Protein AF-A0A644Z4J1-F1 (afdb_monomer)

Foldseek 3Di:
DPDPPCPCCNVCVQLVHDSVVSVCVVVVVDDDDPSSLVSCCVRVVDPSVVVVVVD

Sequence (55 aa):
MQEKHLKQKETAQLLGISESRMSDFLNGKRPLNLNLVKQLRDKLNIPANFVLDNL

Solvent-accessible surface area (backbone atoms only — not comparable to full-atom values): 3398 Å² total; per-residue (Å²): 130,87,71,80,78,69,47,62,58,58,51,12,56,71,62,70,47,51,51,68,58,46,49,36,44,77,71,66,75,44,82,89,47,73,69,56,43,50,36,39,28,77,72,67,70,38,60,52,64,71,54,62,79,69,108

Radius of gyr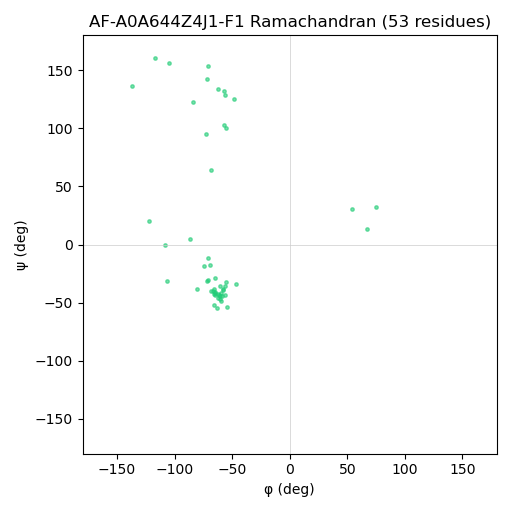ation: 10.97 Å; Cα contacts (8 Å, |Δi|>4): 38; chains: 1; bounding box: 22×28×22 Å

InterPro domains:
  IPR001387 Cro/C1-type, helix-turn-helix domain [PF01381] (2-48)
  IPR001387 Cro/C1-type, helix-turn-helix domain [PS50943] (2-51)
  IPR001387 Cro/C1-type, helix-turn-helix domain [cd00093] (1-51)
  IPR010982 Lambda repressor-like, DNA-binding domain superfamily [G3DSA:1.10.260.40] (1-55)
  IPR010982 Lambda repressor-like, DNA-binding domain superfamily [SSF47413] (1-53)

pLDDT: mean 76.57, std 12.05, range [38.47, 88.44]

Structure (mmCIF, N/CA/C/O backbone):
data_AF-A0A644Z4J1-F1
#
_entry.id   AF-A0A644Z4J1-F1
#
loop_
_atom_site.group_PDB
_atom_site.id
_atom_site.type_symbol
_atom_site.label_atom_id
_atom_site.label_alt_id
_atom_site.label_comp_id
_atom_site.label_asym_id
_atom_site.label_entity_id
_atom_site.label_seq_id
_atom_site.pdbx_PDB_ins_code
_atom_site.Cartn_x
_atom_site.Cartn_y
_atom_site.Cartn_z
_atom_site.occupancy
_atom_site.B_iso_or_equiv
_atom_site.auth_seq_id
_atom_site.auth_comp_id
_atom_site.auth_asym_id
_atom_site.auth_atom_id
_atom_site.pdbx_PDB_model_num
ATOM 1 N N . MET A 1 1 ? -7.514 23.126 -3.853 1.00 38.47 1 MET A N 1
ATOM 2 C CA . MET A 1 1 ? -7.414 21.850 -4.590 1.00 38.47 1 MET A CA 1
ATOM 3 C C . MET A 1 1 ? -7.999 20.781 -3.684 1.00 38.47 1 MET A C 1
ATOM 5 O O . MET A 1 1 ? -7.437 20.556 -2.625 1.00 38.47 1 MET A O 1
ATOM 9 N N . GLN A 1 2 ? -9.176 20.229 -3.997 1.00 42.25 2 GLN A N 1
ATOM 10 C CA . GLN A 1 2 ? -9.713 19.102 -3.226 1.00 42.25 2 GLN A CA 1
ATOM 11 C C . GLN A 1 2 ? -8.887 17.874 -3.593 1.00 42.25 2 GLN A C 1
ATOM 13 O O . GLN A 1 2 ? -9.134 17.233 -4.615 1.00 42.25 2 GLN A O 1
ATOM 18 N N . GLU A 1 3 ? -7.867 17.594 -2.785 1.00 45.50 3 GLU A N 1
ATOM 19 C CA . GLU A 1 3 ? -7.227 16.288 -2.761 1.00 45.50 3 GLU A CA 1
ATOM 20 C C . GLU A 1 3 ? -8.347 15.258 -2.668 1.00 45.50 3 GLU A C 1
ATOM 22 O O . GLU A 1 3 ? -9.250 15.371 -1.833 1.00 45.50 3 GLU A O 1
ATOM 27 N N . LYS A 1 4 ? -8.362 14.306 -3.602 1.00 50.25 4 LYS A N 1
ATOM 28 C CA . LYS A 1 4 ? -9.278 13.174 -3.537 1.00 50.25 4 LYS A CA 1
ATOM 29 C C . LYS A 1 4 ? -9.036 12.518 -2.180 1.00 50.25 4 LYS A C 1
ATOM 31 O O . LYS A 1 4 ? -8.063 11.786 -2.034 1.00 50.25 4 LYS A O 1
ATOM 36 N N . HIS A 1 5 ? -9.896 12.790 -1.197 1.00 53.22 5 HIS A N 1
ATOM 37 C CA . HIS A 1 5 ? -9.946 12.085 0.079 1.00 53.22 5 HIS A CA 1
ATOM 38 C C . HIS A 1 5 ? -10.442 10.662 -0.188 1.00 53.22 5 HIS A C 1
ATOM 40 O O . HIS A 1 5 ? -11.525 10.270 0.237 1.00 53.22 5 HIS A O 1
ATOM 46 N N . LEU A 1 6 ? -9.661 9.893 -0.942 1.00 58.72 6 LEU A N 1
ATOM 47 C CA . LEU A 1 6 ? -9.685 8.449 -0.884 1.00 58.72 6 LEU A CA 1
ATOM 48 C C . LEU A 1 6 ? -9.392 8.127 0.574 1.00 58.72 6 LEU A C 1
ATOM 50 O O . LEU A 1 6 ? -8.268 8.311 1.053 1.00 58.72 6 LEU A O 1
ATOM 54 N N . LYS A 1 7 ? -10.437 7.764 1.321 1.00 73.44 7 LYS A N 1
ATOM 55 C CA . LYS A 1 7 ? -10.283 7.438 2.736 1.00 73.44 7 LYS A CA 1
ATOM 56 C C . LYS A 1 7 ? -9.267 6.306 2.793 1.00 73.44 7 LYS A C 1
ATOM 58 O O . LYS A 1 7 ? -9.404 5.342 2.046 1.00 73.44 7 LYS A O 1
ATOM 63 N N . GLN A 1 8 ? -8.255 6.402 3.660 1.00 75.19 8 GLN A N 1
ATOM 64 C CA . GLN A 1 8 ? -7.205 5.372 3.778 1.00 75.19 8 GLN A CA 1
ATOM 65 C C . GLN A 1 8 ? -7.797 3.956 3.841 1.00 75.19 8 GLN A C 1
ATOM 67 O O . GLN A 1 8 ? -7.242 3.025 3.266 1.00 75.19 8 GLN A O 1
ATOM 72 N N . LYS A 1 9 ? -8.976 3.836 4.461 1.00 81.12 9 LYS A N 1
ATOM 73 C CA . LYS A 1 9 ? -9.844 2.662 4.468 1.00 81.12 9 LYS A CA 1
ATOM 74 C C . LYS A 1 9 ? -10.227 2.125 3.091 1.00 81.12 9 LYS A C 1
ATOM 76 O O . LYS A 1 9 ? -10.028 0.946 2.826 1.00 81.12 9 LYS A O 1
ATOM 81 N N . GLU A 1 10 ? -10.769 2.966 2.223 1.00 83.00 10 GLU A N 1
ATOM 82 C CA . GLU A 1 10 ? -11.198 2.583 0.874 1.00 83.00 10 GLU A CA 1
ATOM 83 C C . GLU A 1 10 ? -9.995 2.162 0.033 1.00 83.00 10 GLU A C 1
ATOM 85 O O . GLU A 1 10 ? -10.033 1.138 -0.642 1.00 83.00 10 GLU A O 1
ATOM 90 N N . THR A 1 11 ? -8.885 2.890 0.142 1.00 81.75 11 THR A N 1
ATOM 91 C CA . THR A 1 11 ? -7.645 2.545 -0.557 1.00 81.75 11 THR A CA 1
ATOM 92 C C . T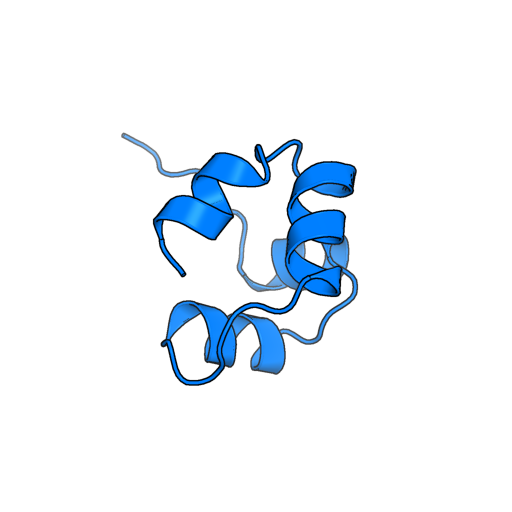HR A 1 11 ? -7.047 1.241 -0.028 1.00 81.75 11 THR A C 1
ATOM 94 O O . THR A 1 11 ? -6.589 0.414 -0.812 1.00 81.75 11 THR A O 1
ATOM 97 N N . ALA A 1 12 ? -7.082 1.006 1.287 1.00 85.94 12 ALA A N 1
ATOM 98 C CA . ALA A 1 12 ? -6.636 -0.248 1.887 1.00 85.94 12 ALA A CA 1
ATOM 99 C C . ALA A 1 12 ? -7.487 -1.432 1.400 1.00 85.94 12 ALA A C 1
ATOM 101 O O . 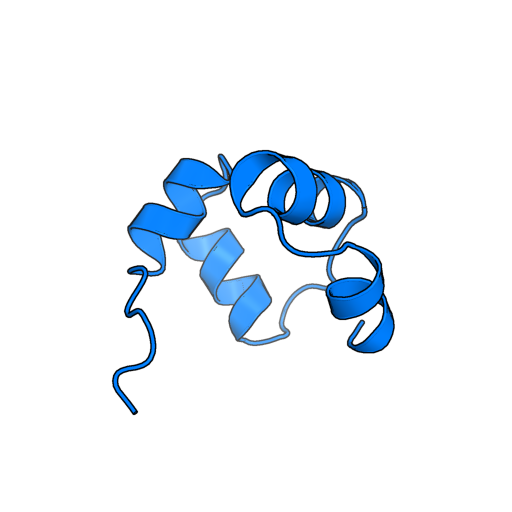ALA A 1 12 ? -6.939 -2.441 0.954 1.00 85.94 12 ALA A O 1
ATOM 102 N N . GLN A 1 13 ? -8.814 -1.273 1.389 1.00 87.31 13 GLN A N 1
ATOM 103 C CA . GLN A 1 13 ? -9.750 -2.263 0.853 1.00 87.31 13 GLN A CA 1
ATOM 104 C C . GLN A 1 13 ? -9.504 -2.536 -0.630 1.00 87.31 13 GLN A C 1
ATOM 106 O O . GLN A 1 13 ? -9.402 -3.696 -1.027 1.00 87.31 13 GLN A O 1
ATOM 111 N N . LEU A 1 14 ? -9.338 -1.483 -1.435 1.00 85.19 14 LEU A N 1
ATOM 112 C CA . LEU A 1 14 ? -9.051 -1.612 -2.855 1.00 85.19 14 LEU A CA 1
ATOM 113 C C . LEU A 1 14 ? -7.753 -2.389 -3.057 1.00 85.19 14 LEU A C 1
ATOM 115 O O . LEU A 1 14 ? -7.733 -3.371 -3.789 1.00 85.19 14 LEU A O 1
ATOM 119 N N . LEU A 1 15 ? -6.682 -2.026 -2.352 1.00 83.12 15 LEU A N 1
ATOM 120 C CA . LEU A 1 15 ? -5.390 -2.702 -2.443 1.00 83.12 15 LEU A CA 1
ATOM 121 C C . LEU A 1 15 ? -5.411 -4.113 -1.839 1.00 83.12 15 LEU A C 1
ATOM 123 O O . LEU A 1 15 ? -4.607 -4.947 -2.245 1.00 83.12 15 LEU A O 1
ATOM 127 N N . GLY A 1 16 ? -6.398 -4.457 -1.012 1.00 85.69 16 GLY A N 1
ATOM 128 C CA . GLY A 1 16 ? -6.479 -5.754 -0.338 1.00 85.69 16 GLY A CA 1
ATOM 129 C C . GLY A 1 16 ? -5.480 -5.860 0.816 1.00 85.69 16 GLY A C 1
ATOM 130 O O . GLY A 1 16 ? -4.940 -6.932 1.081 1.00 85.69 16 GLY A O 1
ATOM 131 N N . ILE A 1 17 ? -5.196 -4.733 1.469 1.00 86.31 17 ILE A N 1
ATOM 132 C CA . ILE A 1 17 ? -4.343 -4.637 2.653 1.00 86.31 17 ILE A CA 1
ATOM 133 C C . ILE A 1 17 ? -5.158 -4.126 3.844 1.00 86.31 17 ILE A C 1
ATOM 135 O O . ILE A 1 17 ? -6.220 -3.533 3.678 1.00 86.31 17 ILE A O 1
ATOM 139 N N . SER A 1 18 ? -4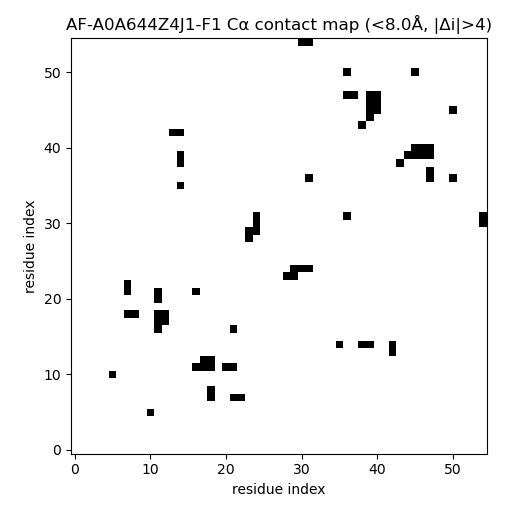.666 -4.343 5.063 1.00 88.44 18 SER A N 1
ATOM 140 C CA . SER A 1 18 ? -5.298 -3.764 6.249 1.00 88.44 18 SER A CA 1
ATOM 141 C C . SER A 1 18 ? -5.079 -2.250 6.317 1.00 88.44 18 SER A C 1
ATOM 143 O O . SER A 1 18 ? -4.066 -1.731 5.845 1.00 88.44 18 SER A O 1
ATOM 145 N N . GLU A 1 19 ? -5.997 -1.54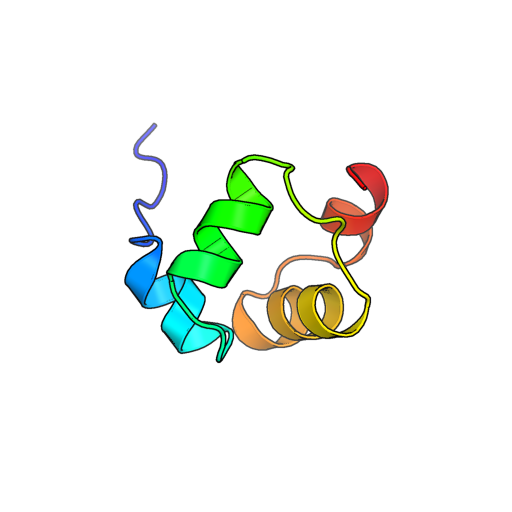1 6.974 1.00 85.75 19 GLU A N 1
ATOM 146 C CA . GLU A 1 19 ? -5.859 -0.103 7.249 1.00 85.75 19 GLU A CA 1
ATOM 147 C C . GLU A 1 19 ? -4.585 0.207 8.045 1.00 85.75 19 GLU A C 1
ATOM 149 O O . GLU A 1 19 ? -3.875 1.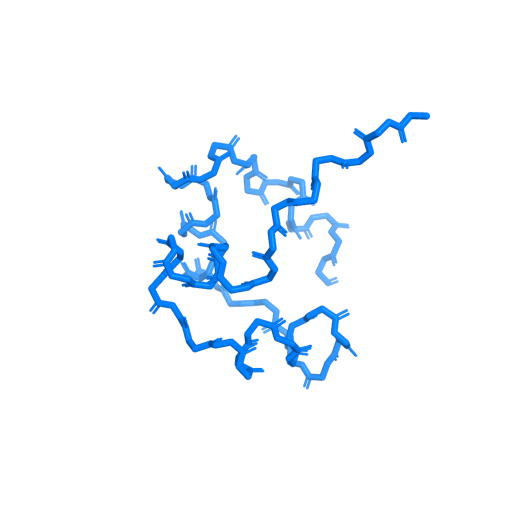159 7.738 1.00 85.75 19 GLU A O 1
ATOM 154 N N . SER A 1 20 ? -4.234 -0.647 9.014 1.00 87.25 20 SER A N 1
ATOM 155 C CA . SER A 1 20 ? -2.972 -0.535 9.756 1.00 87.25 20 SER A CA 1
ATOM 156 C C . SER A 1 20 ? -1.758 -0.635 8.831 1.00 87.25 20 SER A C 1
ATOM 158 O O . SER A 1 20 ? -0.837 0.166 8.957 1.00 87.25 20 SER A O 1
ATOM 160 N N . ARG A 1 21 ? -1.772 -1.556 7.856 1.00 83.56 21 ARG A N 1
ATOM 161 C CA . ARG A 1 21 ? -0.689 -1.676 6.873 1.00 83.56 21 ARG A CA 1
ATOM 162 C C . ARG A 1 21 ? -0.601 -0.433 5.992 1.00 83.56 21 ARG A C 1
ATOM 164 O O . ARG A 1 21 ? 0.503 0.026 5.732 1.00 83.56 21 ARG A O 1
ATOM 171 N N . MET A 1 22 ? -1.735 0.124 5.571 1.00 84.75 22 MET A N 1
ATOM 172 C CA . MET A 1 22 ? -1.775 1.394 4.839 1.00 84.75 22 MET A CA 1
ATOM 173 C C . MET A 1 22 ? -1.208 2.555 5.673 1.00 84.75 22 MET A C 1
ATOM 175 O O . MET A 1 22 ? -0.414 3.344 5.172 1.00 84.75 22 MET A O 1
ATOM 179 N N . SER A 1 23 ? -1.562 2.637 6.955 1.00 84.00 23 SER A N 1
ATOM 180 C CA . SER A 1 23 ? -1.048 3.664 7.866 1.00 84.00 23 SER A CA 1
ATOM 181 C C . SER A 1 23 ? 0.462 3.532 8.088 1.00 84.00 23 SER A C 1
ATOM 183 O O . SER A 1 23 ? 1.179 4.526 8.016 1.00 84.00 23 SER A O 1
ATOM 185 N N . ASP A 1 24 ? 0.980 2.316 8.283 1.00 85.25 24 ASP A N 1
ATOM 186 C CA . ASP A 1 24 ? 2.426 2.073 8.384 1.00 85.25 24 ASP A CA 1
ATOM 187 C C . ASP A 1 24 ? 3.174 2.556 7.130 1.00 85.25 24 ASP A C 1
ATOM 189 O O . ASP A 1 24 ? 4.264 3.117 7.248 1.00 85.25 24 ASP A O 1
ATOM 193 N N . PHE A 1 25 ? 2.578 2.371 5.946 1.00 78.00 25 PHE A N 1
ATOM 194 C CA . PHE A 1 25 ? 3.115 2.866 4.678 1.00 78.00 25 PHE A CA 1
ATOM 195 C C . PHE A 1 25 ? 3.141 4.388 4.599 1.00 78.00 25 PHE A C 1
ATOM 197 O O . PHE A 1 25 ? 4.185 4.971 4.328 1.00 78.00 25 PHE A O 1
ATOM 204 N N . LEU A 1 26 ? 2.007 5.036 4.866 1.00 77.00 26 LEU A N 1
ATOM 205 C CA . LEU A 1 26 ? 1.886 6.494 4.789 1.00 77.00 26 LEU A CA 1
ATOM 206 C C . LEU A 1 26 ? 2.761 7.212 5.823 1.00 77.00 26 LEU A C 1
ATOM 208 O O . LEU A 1 26 ? 3.222 8.319 5.576 1.00 77.00 26 LEU A O 1
ATOM 212 N N . ASN A 1 27 ? 3.014 6.570 6.964 1.00 82.00 27 ASN A N 1
ATOM 213 C CA . ASN A 1 27 ? 3.900 7.086 8.005 1.00 82.00 27 ASN A CA 1
ATOM 214 C C . ASN A 1 27 ? 5.380 6.716 7.787 1.00 82.00 27 ASN A C 1
ATOM 216 O O . ASN A 1 27 ? 6.193 6.967 8.674 1.00 82.00 27 ASN A O 1
ATOM 220 N N . GLY A 1 28 ? 5.736 6.066 6.671 1.00 75.94 28 GLY A N 1
ATOM 221 C CA . GLY A 1 28 ? 7.118 5.685 6.357 1.00 75.94 28 GLY A CA 1
ATOM 222 C C . GLY A 1 28 ? 7.717 4.619 7.284 1.00 75.94 28 GLY A C 1
ATOM 223 O O . GLY A 1 28 ? 8.922 4.386 7.268 1.00 75.94 28 GLY A O 1
ATOM 224 N N . LYS A 1 29 ? 6.897 3.942 8.099 1.00 82.12 29 LYS A N 1
ATOM 225 C CA . LYS A 1 29 ? 7.354 2.904 9.040 1.00 82.12 29 LYS A CA 1
ATOM 226 C C . LYS A 1 29 ? 7.721 1.598 8.339 1.00 82.12 29 LYS A C 1
ATOM 228 O O . LYS A 1 29 ? 8.385 0.751 8.936 1.00 82.12 29 LYS A O 1
ATOM 233 N N . ARG A 1 30 ? 7.259 1.398 7.099 1.00 78.25 30 ARG A N 1
ATOM 234 C CA . ARG A 1 30 ? 7.576 0.223 6.280 1.00 78.25 30 ARG A CA 1
ATOM 235 C C . ARG A 1 30 ? 7.891 0.618 4.833 1.00 78.25 30 ARG A C 1
ATOM 237 O O . ARG A 1 30 ? 7.121 1.381 4.252 1.00 78.25 30 ARG A O 1
ATOM 244 N N . PRO A 1 31 ? 8.946 0.042 4.230 1.00 73.50 31 PRO A N 1
ATOM 245 C CA . PRO A 1 31 ? 9.300 0.296 2.837 1.00 73.50 31 PRO A CA 1
ATOM 246 C C . PRO A 1 31 ? 8.304 -0.358 1.879 1.00 73.50 31 PRO A C 1
ATOM 248 O O . PRO A 1 31 ? 7.808 -1.466 2.141 1.00 73.50 31 PRO A O 1
ATOM 251 N N . LEU A 1 32 ? 8.000 0.321 0.764 1.00 76.06 32 LEU A N 1
ATOM 252 C CA . LEU A 1 32 ? 7.126 -0.224 -0.277 1.00 76.06 32 LEU A CA 1
ATOM 253 C C . LEU A 1 32 ? 7.736 -1.478 -0.886 1.00 76.06 32 LEU A C 1
ATOM 255 O O . LEU A 1 32 ? 8.914 -1.538 -1.218 1.00 76.06 32 LEU A O 1
ATOM 259 N N . ASN A 1 33 ? 6.903 -2.506 -1.029 1.00 80.75 33 ASN A N 1
ATOM 260 C CA . ASN A 1 33 ? 7.305 -3.750 -1.662 1.00 80.75 33 ASN A CA 1
ATOM 261 C C . ASN A 1 33 ? 6.720 -3.848 -3.073 1.00 80.75 33 ASN A C 1
ATOM 263 O O . ASN A 1 33 ? 5.681 -3.265 -3.384 1.00 80.75 33 ASN A O 1
ATOM 267 N N . LEU A 1 34 ? 7.371 -4.644 -3.920 1.00 82.62 34 LEU A N 1
ATOM 268 C CA . LEU A 1 34 ? 6.973 -4.839 -5.317 1.00 82.62 34 LEU A CA 1
ATOM 269 C C . LEU A 1 34 ? 5.518 -5.301 -5.478 1.00 82.62 34 LEU A C 1
ATOM 271 O O . LEU A 1 34 ? 4.871 -4.936 -6.456 1.00 82.62 34 LEU A O 1
ATOM 275 N N . ASN A 1 35 ? 4.980 -6.080 -4.534 1.00 83.50 35 ASN A N 1
ATOM 276 C CA . ASN A 1 35 ? 3.577 -6.497 -4.585 1.00 83.50 35 ASN A CA 1
ATOM 277 C C . ASN A 1 35 ? 2.622 -5.314 -4.417 1.00 83.50 35 ASN A C 1
ATOM 279 O O . ASN A 1 35 ? 1.649 -5.220 -5.159 1.00 83.50 35 ASN A O 1
ATOM 283 N N . LEU A 1 36 ? 2.907 -4.397 -3.492 1.00 80.50 36 LEU A N 1
ATOM 284 C CA . LEU A 1 36 ? 2.085 -3.211 -3.295 1.00 80.50 36 LEU A CA 1
ATOM 285 C C . LEU A 1 36 ? 2.197 -2.261 -4.488 1.00 80.50 36 LEU A C 1
ATOM 287 O O . LEU A 1 36 ? 1.181 -1.757 -4.947 1.00 80.50 36 LEU A O 1
ATOM 291 N N . VAL A 1 37 ? 3.397 -2.090 -5.050 1.00 83.50 37 VAL A N 1
ATOM 292 C CA . VAL A 1 37 ? 3.602 -1.299 -6.277 1.00 83.50 37 VAL A CA 1
ATOM 293 C C . VAL A 1 37 ? 2.775 -1.861 -7.439 1.00 83.50 37 VAL A C 1
ATOM 295 O O . VAL A 1 37 ? 2.087 -1.109 -8.126 1.00 83.50 37 VAL A O 1
ATOM 298 N N . LYS A 1 38 ? 2.765 -3.189 -7.624 1.00 85.62 38 LYS A N 1
ATOM 299 C CA . LYS A 1 38 ? 1.904 -3.846 -8.623 1.00 85.62 38 LYS A CA 1
ATOM 300 C C . LYS A 1 38 ? 0.424 -3.581 -8.354 1.00 85.62 38 LYS A C 1
ATOM 302 O O . LYS A 1 38 ? -0.297 -3.232 -9.275 1.00 85.62 38 LYS A O 1
ATOM 307 N N . GLN A 1 39 ? -0.023 -3.675 -7.102 1.00 85.00 39 GLN A N 1
ATOM 308 C CA . GLN A 1 39 ? -1.419 -3.405 -6.742 1.00 85.00 39 GLN A CA 1
ATOM 309 C C . GLN A 1 39 ? -1.815 -1.937 -6.949 1.00 85.00 39 GLN A C 1
ATOM 311 O O . GLN A 1 39 ? -2.922 -1.673 -7.408 1.00 85.00 39 GLN A O 1
ATOM 316 N N . LEU A 1 40 ? -0.927 -0.986 -6.655 1.00 83.88 40 LEU A N 1
ATOM 317 C CA . LEU A 1 40 ? -1.139 0.440 -6.921 1.00 83.88 40 LEU A CA 1
ATOM 318 C C . LEU A 1 40 ? -1.286 0.697 -8.427 1.00 83.88 40 LEU A C 1
ATOM 320 O O . LEU A 1 40 ? -2.203 1.402 -8.847 1.00 83.88 40 LEU A O 1
ATOM 324 N N . ARG A 1 41 ? -0.446 0.060 -9.246 1.00 85.38 41 ARG A N 1
ATOM 325 C CA . ARG A 1 41 ? -0.570 0.111 -10.705 1.00 85.38 41 ARG A CA 1
ATOM 326 C C . ARG A 1 41 ? -1.876 -0.508 -11.184 1.00 85.38 41 ARG A C 1
ATOM 328 O O . ARG A 1 41 ? -2.638 0.144 -11.882 1.00 85.38 41 ARG A O 1
ATOM 335 N N . ASP A 1 42 ? -2.146 -1.746 -10.795 1.00 87.00 42 ASP A N 1
ATOM 336 C CA . ASP A 1 42 ? -3.248 -2.528 -11.355 1.00 87.00 42 ASP A CA 1
ATOM 337 C C . ASP A 1 42 ? -4.619 -2.016 -10.893 1.00 87.00 42 ASP A C 1
ATOM 339 O O . ASP A 1 42 ? -5.595 -2.122 -11.630 1.00 87.00 42 ASP A O 1
ATOM 343 N N . LYS A 1 43 ? -4.709 -1.457 -9.677 1.00 85.19 43 LYS A N 1
ATOM 344 C CA . LYS A 1 43 ? -5.991 -1.071 -9.066 1.00 85.19 43 LYS A CA 1
ATOM 345 C C . LYS A 1 43 ? -6.243 0.430 -9.022 1.00 85.19 43 LYS A C 1
ATOM 347 O O . LYS A 1 43 ? -7.397 0.841 -9.075 1.00 85.19 43 LYS A O 1
ATOM 352 N N . LEU A 1 44 ? -5.196 1.246 -8.904 1.00 81.25 44 LEU A N 1
ATOM 353 C CA . LEU A 1 44 ? -5.317 2.710 -8.872 1.00 81.25 44 LEU A CA 1
ATOM 354 C C . LEU A 1 44 ? -4.811 3.374 -10.154 1.00 81.25 44 LEU A C 1
ATOM 356 O O . LEU A 1 44 ? -4.870 4.597 -10.260 1.00 81.25 44 LEU A O 1
ATOM 360 N N . ASN A 1 45 ? -4.326 2.586 -11.119 1.00 82.38 45 ASN A N 1
ATOM 361 C CA . ASN A 1 45 ? -3.706 3.078 -12.346 1.00 82.38 45 ASN A CA 1
ATOM 362 C C . ASN A 1 45 ? -2.553 4.059 -12.063 1.00 82.38 45 ASN A C 1
ATOM 364 O O . ASN A 1 45 ? -2.314 4.993 -12.829 1.00 82.38 45 ASN A O 1
ATOM 368 N N . ILE A 1 46 ? -1.862 3.868 -10.930 1.00 81.50 46 ILE A N 1
ATOM 369 C CA . ILE A 1 46 ? -0.719 4.694 -10.538 1.00 81.50 46 ILE A CA 1
ATOM 370 C C . ILE A 1 46 ? 0.525 4.131 -11.230 1.00 81.50 46 ILE A C 1
ATOM 372 O O . ILE A 1 46 ? 0.855 2.958 -11.030 1.00 81.50 46 ILE A O 1
ATOM 376 N N . PRO A 1 47 ? 1.238 4.935 -12.032 1.00 78.44 47 PRO A N 1
ATOM 377 C CA . PRO A 1 47 ? 2.451 4.487 -12.695 1.00 78.44 47 PRO A CA 1
ATOM 378 C C . PRO A 1 47 ? 3.478 3.969 -11.676 1.00 78.44 47 PRO A C 1
ATOM 380 O O . PRO A 1 47 ? 3.788 4.640 -10.695 1.00 78.44 47 PRO A O 1
ATOM 383 N N . ALA A 1 48 ? 4.004 2.760 -11.888 1.00 74.50 48 ALA A N 1
ATOM 384 C CA . ALA A 1 48 ? 4.943 2.145 -10.947 1.00 74.50 48 ALA A CA 1
ATOM 385 C C . ALA A 1 48 ? 6.222 2.981 -10.772 1.00 74.50 48 ALA A C 1
ATOM 387 O O . ALA A 1 48 ? 6.732 3.080 -9.665 1.00 74.50 48 ALA A O 1
ATOM 388 N N . ASN A 1 49 ? 6.695 3.626 -11.840 1.00 74.06 49 ASN A N 1
ATOM 389 C CA . ASN A 1 49 ? 7.810 4.576 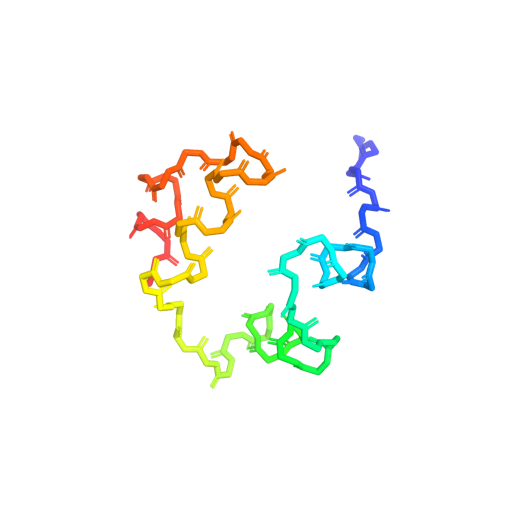-11.813 1.00 74.06 49 ASN A CA 1
ATOM 390 C C . ASN A 1 49 ? 7.574 5.736 -10.835 1.00 74.06 49 ASN A C 1
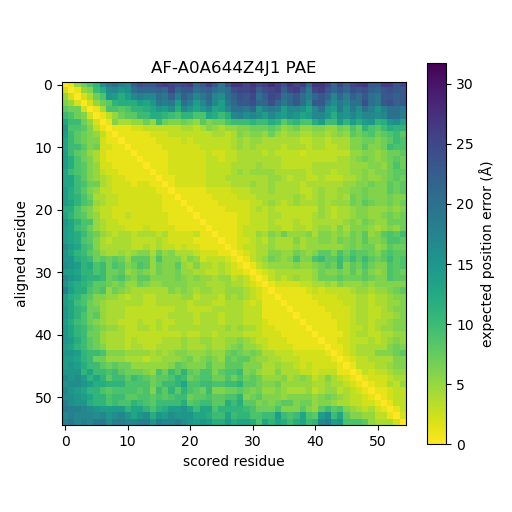ATOM 392 O O . ASN A 1 49 ? 8.448 6.003 -10.028 1.00 74.06 49 ASN A O 1
ATOM 396 N N . PHE A 1 50 ? 6.374 6.327 -10.794 1.00 74.44 50 PHE A N 1
ATOM 397 C CA . PHE A 1 50 ? 6.050 7.389 -9.828 1.00 74.44 50 PHE A CA 1
ATOM 398 C C . PHE A 1 50 ? 6.278 6.952 -8.372 1.00 74.44 50 PHE A C 1
ATOM 400 O O . PHE A 1 50 ? 6.704 7.734 -7.526 1.00 74.44 50 PHE A O 1
ATOM 407 N N . VAL A 1 51 ? 5.996 5.683 -8.083 1.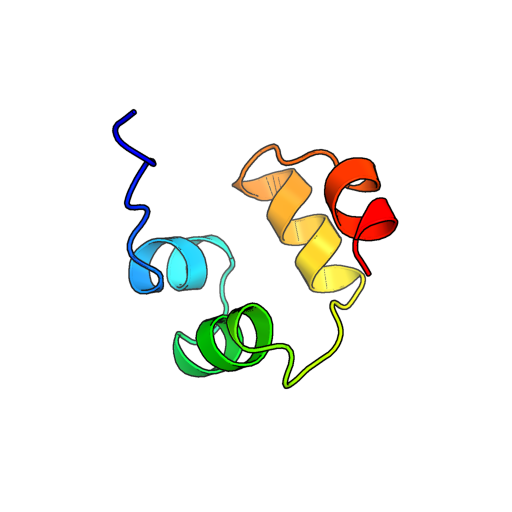00 68.44 51 VAL A N 1
ATOM 408 C CA . VAL A 1 51 ? 6.158 5.098 -6.751 1.00 68.44 51 VAL A CA 1
ATOM 409 C C . VAL A 1 51 ? 7.614 4.713 -6.477 1.00 68.44 51 VAL A C 1
ATOM 411 O O . VAL A 1 51 ? 8.088 4.895 -5.363 1.00 68.44 51 VAL A O 1
ATOM 414 N N . LEU A 1 52 ? 8.322 4.190 -7.483 1.00 70.50 52 LEU A N 1
ATOM 415 C CA . LEU A 1 52 ? 9.729 3.792 -7.376 1.00 70.50 52 LEU A CA 1
ATOM 416 C C . LEU A 1 52 ? 10.678 4.994 -7.260 1.00 70.50 52 LEU A C 1
ATOM 418 O O . LEU A 1 52 ? 11.701 4.883 -6.596 1.00 70.50 52 LEU A O 1
ATOM 422 N N . ASP A 1 53 ? 10.322 6.133 -7.853 1.00 68.25 53 ASP A N 1
ATOM 423 C CA . ASP A 1 53 ? 11.099 7.376 -7.774 1.00 68.25 53 ASP A CA 1
ATOM 424 C C . ASP A 1 53 ? 11.032 8.022 -6.370 1.00 68.25 53 ASP A C 1
ATOM 426 O O . ASP A 1 53 ? 11.801 8.933 -6.074 1.00 68.25 53 ASP A O 1
ATOM 430 N N . ASN A 1 54 ? 10.128 7.546 -5.499 1.00 59.12 54 ASN A N 1
ATOM 431 C CA . ASN A 1 54 ? 9.901 8.033 -4.129 1.00 59.12 54 ASN A CA 1
ATOM 432 C C . ASN A 1 54 ? 10.063 6.928 -3.060 1.00 59.12 54 ASN A C 1
ATOM 434 O O . ASN A 1 54 ? 9.503 7.044 -1.966 1.00 59.12 54 ASN A O 1
ATOM 438 N N . LEU A 1 55 ? 10.761 5.836 -3.399 1.00 57.44 55 LEU A N 1
ATOM 439 C CA . LEU A 1 55 ? 11.066 4.722 -2.490 1.00 57.44 55 LEU A CA 1
ATOM 440 C C . LEU A 1 55 ? 12.132 5.063 -1.444 1.00 57.44 55 LEU A C 1
ATOM 442 O O . LEU A 1 55 ? 13.120 5.742 -1.800 1.00 57.44 55 LEU A O 1
#

Organism: NCBI:txid1076179

Secondary structure (DSSP, 8-state):
-------HHHHHHHHT--HHHHHHHHTTSS---HHHHHHHHHHH---HHHHHTT-

Nearest PDB structures (foldseek):
  2eby-assembly1_B  TM=8.997E-01  e=1.503E-01  Escherichia coli
  1utx-assembly1_B  TM=8.289E-01  e=1.798E-01  Enterococcus faecalis
  6tri-assembly1_B  TM=8.835E-01  e=3.274E-01  Lactococcus phage TP901-1
  6f8s-assembly1_C  TM=7.339E-01  e=1.798E-01  Pseudomonas putida
  6f8h-assembly2_C-3  TM=8.445E-01  e=4.981E-01  Pseudomonas putida

Mean predicted aligned error: 6.7 Å